Protein AF-A0A2M9WKJ1-F1 (afdb_monomer)

Mean predicted aligned error: 9.03 Å

InterPro domains:
  IPR008822 Holliday junction resolvase RusA-like [PF05866] (9-108)
  IPR036614 Holliday junction resolvase RusA-like superfamily [G3DSA:3.30.1330.70] (1-128)
  IPR036614 Holliday junction resolvase RusA-like superfamily [SSF103084] (2-124)

Foldseek 3Di:
DDFDWDQDDAQDFFDDWDDDPPDTGGPPVLVVSLQSLLVRRVVRDPDFDDAPDADADDDDGDHDDDPPDDPVVSVCVVVVNDDDPDDDDPVRSVVSNQSSLDDPDPPDRNRHRHDNPPPPDDDDPPDD

Sequence (128 aa):
MRVNFTIEGAPVGKARPRVTRTVTYTPAKTARYEDLVRYSAINSFKGIFDKDEPLDVKIIAYFEVPKSLSKKRKALCLANQELPTKKPDADNVGKIIMDGMNPKMKRDKRLHKMVEVMRGVYHDDKQV

Solvent-accessible surface area (backbone atoms only — not comparable to full-atom values): 8351 Å² total; per-residue (Å²): 138,88,86,77,71,71,68,89,72,76,69,63,36,51,65,74,65,45,76,56,100,86,50,76,43,69,49,66,71,45,54,53,50,22,51,46,42,31,50,36,48,58,76,58,49,92,62,65,55,63,89,90,61,87,44,89,81,87,86,85,82,70,74,82,80,63,86,87,52,52,75,69,56,49,51,33,39,76,68,68,74,44,76,91,85,63,82,52,53,69,68,31,34,53,49,28,50,44,57,14,41,31,54,90,53,98,79,50,64,57,36,48,76,67,50,78,66,73,83,79,72,89,76,74,97,81,80,127

Secondary structure (DSSP, 8-state):
--------SS----PPPEE-SS-EE--HHHHHHHHHHHHHHHHH----PPTT--B--------PPPTTS-HHHHHHHHTTSS---SSSPHHHHHHHHHHHHS-SSTT-TT-----B--------TT--

Radius of gyration: 18.39 Å; Cα contacts (8 Å, |Δi|>4): 126; chains: 1; bounding box: 45×47×54 Å

pLDDT: mean 76.32, std 16.63, range [33.12, 93.31]

Structure (mmCIF, N/CA/C/O backbone):
data_AF-A0A2M9WKJ1-F1
#
_entry.id   AF-A0A2M9WKJ1-F1
#
loop_
_atom_site.group_PDB
_atom_site.id
_atom_site.type_symbol
_atom_site.label_atom_id
_atom_site.label_alt_id
_atom_site.label_comp_id
_atom_site.label_asym_id
_atom_site.label_entity_id
_atom_site.label_seq_id
_atom_site.pdbx_PDB_ins_code
_atom_site.Cartn_x
_atom_site.Cartn_y
_atom_site.Cartn_z
_atom_site.occupancy
_atom_site.B_iso_or_equiv
_atom_site.auth_seq_id
_atom_site.auth_comp_id
_atom_site.auth_asym_id
_atom_site.auth_atom_id
_atom_site.pdbx_PDB_model_num
ATOM 1 N N . MET A 1 1 ? 6.968 -18.755 -11.214 1.00 70.75 1 MET A N 1
ATOM 2 C CA . MET A 1 1 ? 7.795 -18.438 -10.012 1.00 70.75 1 MET A CA 1
ATOM 3 C C . MET A 1 1 ? 6.904 -17.860 -8.911 1.00 70.75 1 MET A C 1
ATOM 5 O O . MET A 1 1 ? 5.940 -17.193 -9.256 1.00 70.75 1 MET A O 1
ATOM 9 N N . ARG A 1 2 ? 7.187 -18.079 -7.613 1.00 77.62 2 ARG A N 1
ATOM 10 C CA . ARG A 1 2 ? 6.438 -17.437 -6.510 1.00 77.62 2 ARG A CA 1
ATOM 11 C C . ARG A 1 2 ? 7.336 -16.472 -5.741 1.00 77.62 2 ARG A C 1
ATOM 13 O O . ARG A 1 2 ? 8.371 -16.884 -5.229 1.00 77.62 2 ARG A O 1
ATOM 20 N N . VAL A 1 3 ? 6.914 -15.216 -5.640 1.00 81.75 3 VAL A N 1
ATOM 21 C CA . VAL A 1 3 ? 7.591 -14.169 -4.867 1.00 81.75 3 VAL A CA 1
ATOM 22 C C . VAL A 1 3 ? 6.660 -13.728 -3.748 1.00 81.75 3 VAL A C 1
ATOM 24 O O . VAL A 1 3 ? 5.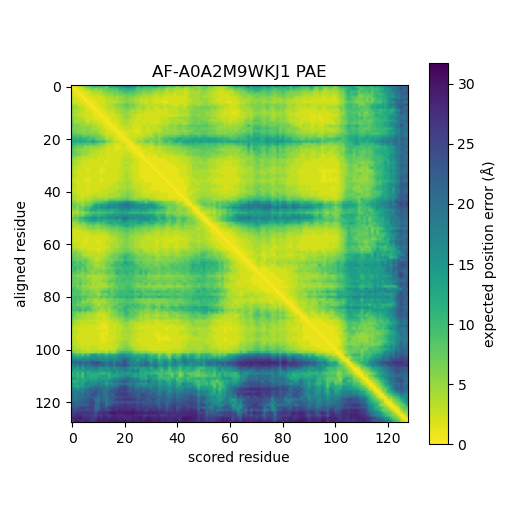501 -13.414 -4.002 1.00 81.75 3 VAL A O 1
ATOM 27 N N . ASN A 1 4 ? 7.165 -13.697 -2.517 1.00 87.25 4 ASN A N 1
ATOM 28 C CA . ASN A 1 4 ? 6.443 -13.151 -1.3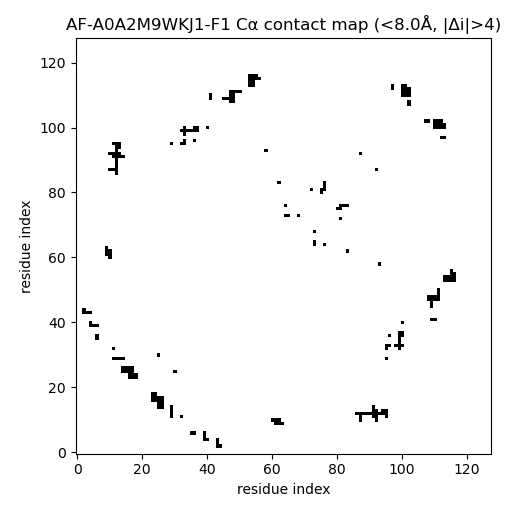74 1.00 87.25 4 ASN A CA 1
ATOM 29 C C . ASN A 1 4 ? 7.284 -12.018 -0.786 1.00 87.25 4 ASN A C 1
ATOM 31 O O . ASN A 1 4 ? 8.482 -12.195 -0.570 1.00 87.25 4 ASN A O 1
ATOM 35 N N . PHE A 1 5 ? 6.663 -10.874 -0.526 1.00 88.31 5 PHE A N 1
ATOM 36 C CA . PHE A 1 5 ? 7.312 -9.753 0.137 1.00 88.31 5 PHE A CA 1
ATOM 37 C C . PHE A 1 5 ? 6.319 -8.986 0.999 1.00 88.31 5 PHE A C 1
ATOM 39 O O . PHE A 1 5 ? 5.112 -9.025 0.757 1.00 88.31 5 PHE A O 1
ATOM 46 N N . THR A 1 6 ? 6.851 -8.277 1.990 1.00 89.62 6 THR A N 1
ATOM 47 C CA . THR A 1 6 ? 6.072 -7.454 2.915 1.00 89.62 6 THR A CA 1
ATOM 48 C C . THR A 1 6 ? 6.383 -5.983 2.671 1.00 89.62 6 THR A C 1
ATOM 50 O O . THR A 1 6 ? 7.525 -5.594 2.413 1.00 89.62 6 THR A O 1
ATOM 53 N N . ILE A 1 7 ? 5.342 -5.158 2.723 1.00 90.12 7 ILE A N 1
ATOM 54 C CA . ILE A 1 7 ? 5.457 -3.704 2.665 1.00 90.12 7 ILE A CA 1
ATOM 55 C C . ILE A 1 7 ? 5.216 -3.197 4.076 1.00 90.12 7 ILE A C 1
ATOM 57 O O . ILE A 1 7 ? 4.126 -3.373 4.617 1.00 90.12 7 ILE A O 1
ATOM 61 N N . GLU A 1 8 ? 6.242 -2.594 4.666 1.00 89.94 8 GLU A N 1
ATOM 62 C CA . GLU A 1 8 ? 6.166 -2.088 6.031 1.00 89.94 8 GLU A CA 1
ATOM 63 C C . GLU A 1 8 ? 5.261 -0.852 6.128 1.00 89.94 8 GLU A C 1
ATOM 65 O O . GLU A 1 8 ? 5.290 0.046 5.282 1.00 89.94 8 GLU A O 1
ATOM 70 N N . GLY A 1 9 ? 4.483 -0.789 7.207 1.00 86.94 9 GLY A N 1
ATOM 71 C CA . GLY A 1 9 ? 3.575 0.318 7.504 1.00 86.94 9 GLY A CA 1
ATOM 72 C C . GLY A 1 9 ? 2.121 0.086 7.086 1.00 86.94 9 GLY A C 1
ATOM 73 O O . GLY A 1 9 ? 1.747 -0.928 6.500 1.00 86.94 9 GLY A O 1
ATOM 74 N N . ALA A 1 10 ? 1.267 1.050 7.437 1.00 86.00 10 ALA A N 1
ATOM 75 C CA . ALA A 1 10 ? -0.170 0.941 7.211 1.00 86.00 10 ALA A CA 1
ATOM 76 C C . ALA A 1 10 ? -0.519 0.908 5.706 1.00 86.00 10 ALA A C 1
ATOM 78 O O . ALA A 1 10 ? 0.079 1.664 4.930 1.00 86.00 10 ALA A O 1
ATOM 79 N N . PRO A 1 11 ? -1.530 0.119 5.289 1.00 88.19 11 PRO A N 1
ATOM 80 C CA . PRO A 1 11 ? -2.031 0.119 3.922 1.00 88.19 11 PRO A CA 1
ATOM 81 C C . PRO A 1 11 ? -2.430 1.523 3.461 1.00 88.19 11 PRO A C 1
ATOM 83 O O . PRO A 1 11 ? -3.154 2.254 4.146 1.00 88.19 11 PRO A O 1
ATOM 86 N N . VAL A 1 12 ? -1.975 1.903 2.270 1.00 92.06 12 VAL A N 1
ATOM 87 C CA . VAL A 1 12 ? -2.327 3.171 1.627 1.00 92.06 12 VAL A CA 1
ATOM 88 C C . VAL A 1 12 ? -3.038 2.857 0.322 1.00 92.06 12 VAL A C 1
ATOM 90 O O . VAL A 1 12 ? -2.583 2.020 -0.438 1.00 92.06 12 VAL A O 1
ATOM 93 N N . GLY A 1 13 ? -4.157 3.524 0.053 1.00 90.94 13 GLY A N 1
ATOM 94 C CA . GLY A 1 13 ? -4.843 3.404 -1.231 1.00 90.94 13 GLY A CA 1
ATOM 95 C C . GLY A 1 13 ? -4.291 4.390 -2.254 1.00 90.94 13 GLY A C 1
ATOM 96 O O . GLY A 1 13 ? -3.790 5.465 -1.900 1.00 90.94 13 GLY A O 1
ATOM 97 N N . LYS A 1 14 ? -4.434 4.061 -3.538 1.00 91.81 14 LYS A N 1
ATOM 98 C CA . LYS A 1 14 ? -4.173 4.990 -4.637 1.00 91.81 14 LYS A CA 1
ATOM 99 C C . LYS A 1 14 ? -5.073 6.222 -4.510 1.00 91.81 14 LYS A C 1
ATOM 101 O O . LYS A 1 14 ? -6.289 6.144 -4.652 1.00 91.81 14 LYS A O 1
ATOM 106 N N . ALA A 1 15 ? -4.472 7.390 -4.295 1.00 90.75 15 ALA A N 1
ATOM 107 C CA . ALA A 1 15 ? -5.195 8.651 -4.396 1.00 90.75 15 ALA A CA 1
ATOM 108 C C . ALA A 1 15 ? -5.290 9.089 -5.863 1.00 90.75 15 ALA A C 1
ATOM 110 O O . ALA A 1 15 ? -4.382 8.848 -6.664 1.00 90.75 15 ALA A O 1
ATOM 111 N N . ARG A 1 16 ? -6.381 9.777 -6.212 1.00 87.94 16 ARG A N 1
ATOM 112 C CA . ARG A 1 16 ? -6.519 10.401 -7.532 1.00 87.94 16 ARG A CA 1
ATOM 113 C C . ARG A 1 16 ? -5.463 11.506 -7.713 1.00 87.94 16 ARG A C 1
ATOM 115 O O . ARG A 1 16 ? -5.131 12.184 -6.731 1.00 87.94 16 ARG A O 1
ATOM 122 N N . PRO A 1 17 ? -4.938 11.704 -8.938 1.00 89.81 17 PRO A N 1
ATOM 123 C CA . PRO A 1 17 ? -4.091 12.850 -9.241 1.00 89.81 17 PRO A CA 1
ATOM 124 C C . PRO A 1 17 ? -4.794 14.158 -8.874 1.00 89.81 17 PRO A C 1
ATOM 126 O O . PRO A 1 17 ? -6.004 14.297 -9.050 1.00 89.81 17 PRO A O 1
ATOM 129 N N . ARG A 1 18 ? -4.031 15.113 -8.348 1.00 91.06 18 ARG A N 1
ATOM 130 C CA . ARG A 1 18 ? -4.508 16.465 -8.065 1.00 91.06 18 ARG A CA 1
ATOM 131 C C . ARG A 1 18 ? -4.223 17.345 -9.267 1.00 91.06 18 ARG A C 1
ATOM 13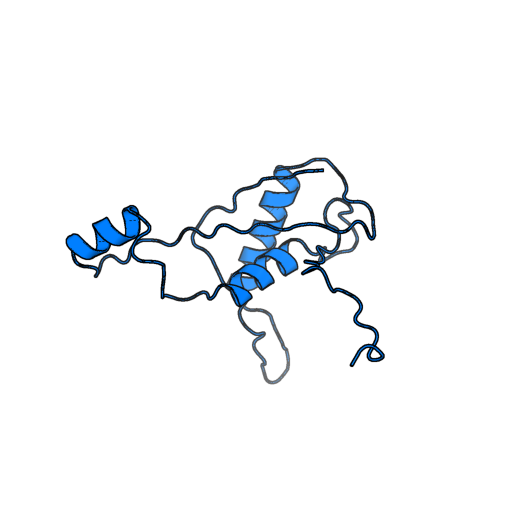3 O O . ARG A 1 18 ? -3.109 17.333 -9.786 1.00 91.06 18 ARG A O 1
ATOM 140 N N . VAL A 1 19 ? -5.226 18.109 -9.673 1.00 92.56 19 VAL A N 1
ATOM 141 C CA . VAL A 1 19 ? -5.143 19.040 -10.796 1.00 92.56 19 VAL A CA 1
ATOM 142 C C . VAL A 1 19 ? -4.993 20.448 -10.235 1.00 92.56 19 VAL A C 1
ATOM 144 O O . VAL A 1 19 ? -5.790 20.876 -9.401 1.00 92.56 19 VAL A O 1
ATOM 147 N N . THR A 1 20 ? -3.952 21.157 -10.657 1.00 91.88 20 THR A N 1
ATOM 148 C CA . THR A 1 20 ? -3.821 22.607 -10.475 1.00 91.88 20 THR A CA 1
ATOM 149 C C . THR A 1 20 ? -4.093 23.303 -11.804 1.00 91.88 20 THR A C 1
ATOM 151 O O . THR A 1 20 ? -4.266 22.655 -12.834 1.00 91.88 20 THR A O 1
ATOM 154 N N . ARG A 1 21 ? -4.090 24.640 -11.808 1.00 92.31 21 ARG A N 1
ATOM 155 C CA . ARG A 1 21 ? -4.271 25.432 -13.033 1.00 92.31 21 ARG A CA 1
ATOM 156 C C . ARG A 1 21 ? -3.237 25.111 -14.124 1.00 92.31 21 ARG A C 1
ATOM 158 O O . ARG A 1 21 ? -3.510 25.346 -15.293 1.00 92.31 21 ARG A O 1
ATOM 165 N N . THR A 1 22 ? -2.059 24.616 -13.749 1.00 92.88 22 THR A N 1
ATOM 166 C CA . THR A 1 22 ? -0.924 24.431 -14.665 1.00 92.88 22 THR A CA 1
ATOM 167 C C . THR A 1 22 ? -0.374 23.009 -14.696 1.00 92.88 22 THR A C 1
ATOM 169 O O . THR A 1 22 ? 0.272 22.643 -15.672 1.00 92.88 22 THR A O 1
ATOM 172 N N . VAL A 1 23 ? -0.593 22.198 -13.655 1.00 92.56 23 VAL A N 1
ATOM 173 C CA . VAL A 1 23 ? 0.035 20.878 -13.523 1.00 92.56 23 VAL A CA 1
ATOM 174 C C . VAL A 1 23 ? -0.932 19.880 -12.895 1.00 92.56 23 VAL A C 1
ATOM 176 O O . VAL A 1 23 ? -1.609 20.174 -11.913 1.00 92.56 23 VAL A O 1
ATOM 179 N N . THR A 1 24 ? -0.938 18.655 -13.416 1.00 93.31 24 THR A N 1
ATOM 180 C CA . THR A 1 24 ? -1.537 17.503 -12.734 1.00 93.31 24 THR A CA 1
ATOM 181 C C . THR A 1 24 ? -0.433 16.699 -12.064 1.00 93.31 24 THR A C 1
ATOM 183 O O . THR A 1 24 ? 0.534 16.319 -12.720 1.00 93.31 24 THR A O 1
ATOM 186 N N . TYR A 1 25 ? -0.556 16.431 -10.764 1.00 88.50 25 TYR A N 1
ATOM 187 C CA . TYR A 1 25 ? 0.457 15.693 -10.012 1.00 88.50 25 TYR A CA 1
ATOM 188 C C . TYR A 1 25 ? -0.150 14.609 -9.123 1.00 88.50 25 TYR A C 1
ATOM 190 O O . TYR A 1 25 ? -1.252 14.735 -8.585 1.00 88.50 25 TYR A O 1
ATOM 198 N N . THR A 1 26 ? 0.596 13.521 -8.940 1.00 87.00 26 THR A N 1
ATOM 199 C CA . THR A 1 26 ? 0.233 12.478 -7.975 1.00 87.00 26 THR A CA 1
ATOM 200 C C . THR A 1 26 ? 0.598 12.955 -6.569 1.00 87.00 26 THR A C 1
ATOM 202 O O . THR A 1 26 ? 1.725 13.414 -6.369 1.00 87.00 26 THR A O 1
ATOM 205 N N . PRO A 1 27 ? -0.303 12.853 -5.574 1.00 92.50 27 PRO A N 1
ATOM 206 C CA . PRO A 1 27 ? 0.018 13.217 -4.199 1.00 92.50 27 PRO A CA 1
ATOM 207 C C . PRO A 1 27 ? 1.286 12.522 -3.690 1.00 92.50 27 PRO A C 1
ATOM 209 O O . PRO A 1 27 ? 1.458 11.317 -3.879 1.00 92.50 27 PRO A O 1
ATOM 212 N N . ALA A 1 28 ? 2.137 13.261 -2.972 1.00 91.31 28 ALA A N 1
ATOM 213 C CA . ALA A 1 28 ? 3.423 12.758 -2.481 1.00 91.31 28 ALA A CA 1
ATOM 214 C C . ALA A 1 28 ? 3.297 11.467 -1.654 1.00 91.31 28 ALA A C 1
ATOM 216 O O . ALA A 1 28 ? 4.139 10.584 -1.768 1.00 91.31 28 ALA A O 1
ATOM 217 N N . LYS A 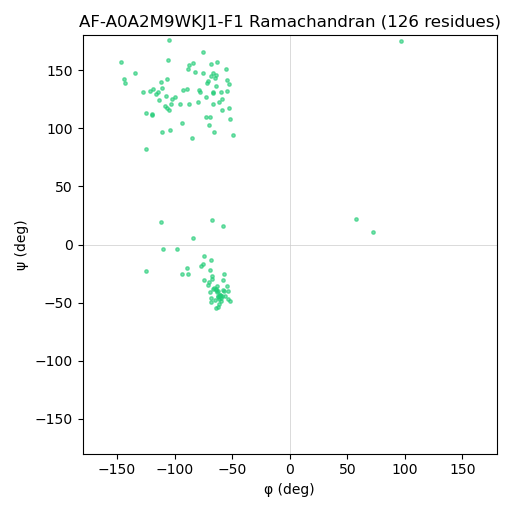1 29 ? 2.224 11.318 -0.862 1.00 91.12 29 LYS A N 1
ATOM 218 C CA . LYS A 1 29 ? 1.959 10.090 -0.094 1.00 91.12 29 LYS A CA 1
ATOM 219 C C . LYS A 1 29 ? 1.789 8.866 -1.001 1.00 91.12 29 LYS A C 1
ATOM 221 O O . LYS A 1 29 ? 2.345 7.817 -0.706 1.00 91.12 29 LYS A O 1
ATOM 226 N N . THR A 1 30 ? 1.052 9.010 -2.101 1.00 91.31 30 THR A N 1
ATOM 227 C CA . THR A 1 30 ? 0.845 7.936 -3.080 1.00 91.31 30 THR A CA 1
ATOM 228 C C . THR A 1 30 ? 2.143 7.616 -3.812 1.00 91.31 30 THR A C 1
ATOM 230 O O . THR A 1 30 ? 2.519 6.452 -3.877 1.00 91.31 30 THR A O 1
ATOM 233 N N . ALA A 1 31 ? 2.877 8.637 -4.266 1.00 90.50 31 ALA A N 1
ATOM 234 C CA . ALA A 1 31 ? 4.159 8.434 -4.940 1.00 90.50 31 ALA A CA 1
ATOM 235 C C . ALA A 1 31 ? 5.182 7.709 -4.045 1.00 90.50 31 ALA A C 1
ATOM 237 O O . ALA A 1 31 ? 5.783 6.731 -4.473 1.00 90.50 31 ALA A O 1
ATOM 238 N N . ARG A 1 32 ? 5.318 8.130 -2.779 1.00 92.44 32 ARG A N 1
ATOM 239 C CA . ARG A 1 32 ? 6.222 7.492 -1.808 1.00 92.44 32 ARG A CA 1
ATOM 240 C C . ARG A 1 32 ? 5.842 6.044 -1.517 1.00 92.44 32 ARG A C 1
ATOM 242 O O . ARG A 1 32 ? 6.724 5.207 -1.383 1.00 92.44 32 ARG A O 1
ATOM 249 N N . TYR A 1 33 ? 4.547 5.749 -1.410 1.00 93.06 33 TYR A N 1
ATOM 250 C CA . TYR A 1 33 ? 4.098 4.385 -1.150 1.00 93.06 33 TYR A CA 1
ATOM 251 C C . TYR A 1 33 ? 4.352 3.465 -2.351 1.00 93.06 33 TYR A C 1
ATOM 253 O O . TYR A 1 33 ? 4.839 2.359 -2.166 1.00 93.06 33 TYR A O 1
ATOM 261 N N . GLU A 1 34 ? 4.126 3.931 -3.583 1.00 91.44 34 GLU A N 1
ATOM 262 C CA . GLU A 1 34 ? 4.514 3.187 -4.794 1.00 91.44 34 GLU A CA 1
ATOM 263 C C . GLU A 1 34 ? 6.016 2.884 -4.835 1.00 91.44 34 GLU A C 1
ATOM 265 O O . GLU A 1 34 ? 6.424 1.807 -5.264 1.00 91.44 34 GLU A O 1
ATOM 270 N N . ASP A 1 35 ? 6.847 3.829 -4.398 1.00 89.81 35 ASP A N 1
ATOM 271 C CA . ASP A 1 35 ? 8.295 3.641 -4.356 1.00 89.81 35 ASP A CA 1
ATOM 272 C C . ASP A 1 35 ? 8.709 2.654 -3.253 1.00 89.81 35 ASP A C 1
ATOM 274 O O . ASP A 1 35 ? 9.614 1.849 -3.471 1.00 89.81 35 ASP A O 1
ATOM 278 N N . LEU A 1 36 ? 8.001 2.638 -2.118 1.00 91.94 36 LEU A N 1
ATOM 279 C CA . LEU A 1 36 ? 8.181 1.637 -1.066 1.00 91.94 36 LEU A CA 1
ATOM 280 C C . LEU A 1 36 ? 7.804 0.231 -1.551 1.00 91.94 36 LEU A C 1
ATOM 282 O O . LEU A 1 36 ? 8.594 -0.692 -1.383 1.00 91.94 36 LEU A O 1
ATOM 286 N N . VAL A 1 37 ? 6.646 0.077 -2.206 1.00 90.00 37 VAL A N 1
ATOM 287 C CA . VAL A 1 37 ? 6.223 -1.188 -2.839 1.00 90.00 37 VAL A CA 1
ATOM 288 C C . VAL A 1 37 ? 7.321 -1.700 -3.763 1.00 90.00 37 VAL A C 1
ATOM 290 O O . VAL A 1 37 ? 7.727 -2.859 -3.681 1.00 90.00 37 VAL A O 1
ATOM 293 N N . ARG A 1 38 ? 7.840 -0.811 -4.614 1.00 86.44 38 ARG A N 1
ATOM 294 C CA . ARG A 1 38 ? 8.901 -1.128 -5.564 1.00 86.44 38 ARG A CA 1
ATOM 295 C C . ARG A 1 38 ? 10.172 -1.607 -4.875 1.00 86.44 38 AR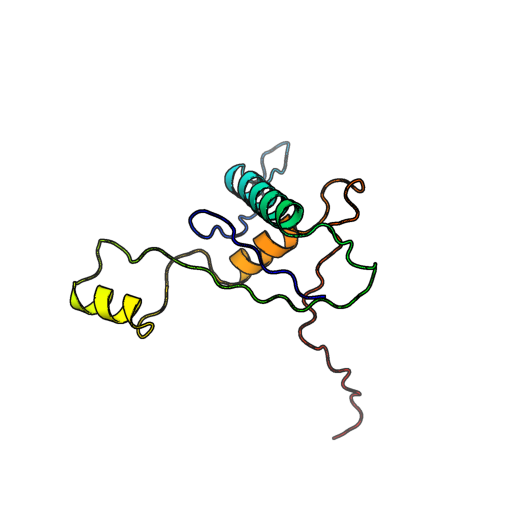G A C 1
ATOM 297 O O . ARG A 1 38 ? 10.744 -2.617 -5.273 1.00 86.44 38 ARG A O 1
ATOM 304 N N . TYR A 1 39 ? 10.612 -0.870 -3.861 1.00 87.94 39 TYR A N 1
ATOM 305 C CA . TYR A 1 39 ? 11.807 -1.189 -3.093 1.00 87.94 39 TYR A CA 1
ATOM 306 C C . TYR A 1 39 ? 11.669 -2.540 -2.382 1.00 87.94 39 TYR A C 1
ATOM 308 O O . TYR A 1 39 ? 12.557 -3.384 -2.502 1.00 87.94 39 TYR A O 1
ATOM 316 N N . SER A 1 40 ? 10.537 -2.785 -1.715 1.00 89.00 40 SER A N 1
ATOM 317 C CA . SER A 1 40 ? 10.247 -4.070 -1.075 1.00 89.00 40 SER A CA 1
ATOM 318 C C . SER A 1 40 ? 10.265 -5.220 -2.081 1.00 89.00 40 SER A C 1
ATOM 320 O O . SER A 1 40 ? 10.883 -6.249 -1.815 1.00 89.00 40 SER A O 1
ATOM 322 N N . ALA A 1 41 ? 9.656 -5.037 -3.255 1.00 84.50 41 ALA A N 1
ATOM 323 C CA . ALA A 1 41 ? 9.645 -6.046 -4.308 1.00 84.50 41 ALA A CA 1
ATOM 324 C C . ALA A 1 41 ? 11.070 -6.353 -4.806 1.00 84.50 41 ALA A C 1
ATOM 326 O O . ALA A 1 41 ? 11.509 -7.497 -4.739 1.00 84.50 41 ALA A O 1
ATOM 327 N N . ILE A 1 42 ? 11.828 -5.330 -5.217 1.00 82.50 42 ILE A N 1
ATOM 328 C CA . ILE A 1 42 ? 13.197 -5.468 -5.745 1.00 82.50 42 ILE A CA 1
ATOM 329 C C . ILE A 1 42 ? 14.140 -6.171 -4.760 1.00 82.50 42 ILE A C 1
ATOM 331 O O . ILE A 1 42 ? 14.989 -6.960 -5.173 1.00 82.50 42 ILE A O 1
ATOM 335 N N . ASN A 1 43 ? 14.023 -5.873 -3.466 1.00 84.94 43 ASN A N 1
ATOM 336 C CA . ASN A 1 43 ? 14.890 -6.479 -2.456 1.00 84.94 43 ASN A CA 1
ATOM 337 C C . ASN A 1 43 ? 14.494 -7.912 -2.103 1.00 84.94 43 ASN A C 1
ATOM 339 O O . ASN A 1 43 ? 15.314 -8.651 -1.563 1.00 84.94 43 ASN A O 1
ATOM 343 N N . SER A 1 44 ? 13.262 -8.315 -2.412 1.00 84.38 44 SER A N 1
ATOM 344 C CA . SER A 1 44 ? 12.745 -9.634 -2.046 1.00 84.38 44 SER A CA 1
ATOM 345 C C . SER A 1 44 ? 13.009 -10.707 -3.097 1.00 84.38 44 SER A C 1
ATOM 347 O O . SER A 1 44 ? 12.995 -11.891 -2.769 1.00 84.38 44 SER A O 1
ATOM 349 N N . PHE A 1 45 ? 13.271 -10.338 -4.355 1.00 80.00 45 PHE A N 1
ATOM 350 C CA . PHE A 1 45 ? 13.634 -11.307 -5.388 1.00 80.00 45 PHE A CA 1
ATOM 351 C C . PHE A 1 45 ? 14.669 -10.756 -6.369 1.00 80.00 45 PHE A C 1
ATOM 353 O O . PHE A 1 45 ? 14.648 -9.596 -6.767 1.00 80.00 45 PHE A O 1
ATOM 360 N N . LYS A 1 46 ? 15.592 -11.629 -6.784 1.00 69.38 46 LYS A N 1
ATOM 361 C CA . LYS A 1 46 ? 16.638 -11.315 -7.773 1.00 69.38 46 LYS A CA 1
ATOM 362 C C . LYS A 1 46 ? 16.284 -11.767 -9.196 1.00 69.38 46 LYS A C 1
ATOM 364 O O . LYS A 1 46 ? 17.060 -11.519 -10.112 1.00 69.38 46 LYS A O 1
ATOM 369 N N . GLY A 1 47 ? 15.146 -12.443 -9.369 1.00 67.75 47 GLY A N 1
ATOM 370 C CA . GLY A 1 47 ? 14.666 -12.931 -10.662 1.00 67.75 47 GLY A CA 1
ATOM 371 C C . GLY A 1 47 ? 14.087 -11.824 -11.544 1.00 67.75 47 GLY A C 1
ATOM 372 O O . GLY A 1 47 ? 13.799 -10.723 -11.083 1.00 67.75 47 GLY A O 1
ATOM 373 N N . ILE A 1 48 ? 13.913 -12.134 -12.823 1.00 70.00 48 ILE A N 1
ATOM 374 C CA . ILE A 1 48 ? 13.198 -11.301 -13.789 1.00 70.00 48 ILE A CA 1
ATOM 375 C C . ILE A 1 48 ? 11.910 -12.044 -14.132 1.00 70.00 48 ILE A C 1
ATOM 377 O O . ILE A 1 48 ? 11.946 -13.255 -14.329 1.00 70.00 48 ILE A O 1
ATOM 381 N N . PHE A 1 49 ? 10.785 -11.333 -14.149 1.00 71.44 49 PHE A N 1
ATOM 382 C CA . PHE A 1 49 ? 9.561 -11.866 -14.738 1.00 71.44 49 PHE A CA 1
ATOM 383 C C . PHE A 1 49 ? 9.655 -11.741 -16.252 1.00 71.44 49 PHE A C 1
ATOM 385 O O . PHE A 1 49 ? 10.032 -10.674 -16.753 1.00 71.44 49 PHE A O 1
ATOM 392 N N . ASP A 1 50 ? 9.322 -12.816 -16.961 1.00 68.81 50 ASP A N 1
ATOM 393 C CA . ASP A 1 50 ? 9.303 -12.783 -18.413 1.00 68.81 50 ASP A CA 1
ATOM 394 C C . ASP A 1 50 ? 8.198 -11.851 -18.908 1.00 68.81 50 ASP A C 1
ATOM 396 O O . ASP A 1 50 ? 7.149 -11.651 -18.285 1.00 68.81 50 ASP A O 1
ATOM 400 N N . LYS A 1 51 ? 8.464 -11.220 -20.049 1.00 64.62 51 LYS A N 1
ATOM 401 C CA . LYS A 1 51 ? 7.493 -10.340 -20.682 1.00 64.62 51 LYS A CA 1
ATOM 402 C C . LYS A 1 51 ? 6.313 -11.195 -21.157 1.00 64.62 51 LYS A C 1
ATOM 404 O O . LYS A 1 51 ? 6.524 -12.196 -21.829 1.00 64.62 51 LYS A O 1
ATOM 409 N N . ASP A 1 52 ? 5.100 -10.768 -20.814 1.00 67.69 52 ASP A N 1
ATOM 410 C CA . ASP A 1 52 ? 3.834 -11.420 -21.184 1.00 67.69 52 ASP A CA 1
ATOM 411 C C . ASP A 1 52 ? 3.532 -12.746 -20.443 1.00 67.69 52 ASP A C 1
ATOM 413 O O . ASP A 1 52 ? 2.556 -13.421 -20.768 1.00 67.69 52 ASP A O 1
ATOM 417 N N . GLU A 1 53 ? 4.293 -13.090 -19.393 1.00 70.44 53 GLU A N 1
ATOM 418 C CA . GLU A 1 53 ? 3.923 -14.181 -18.479 1.00 70.44 53 GLU A CA 1
ATOM 419 C C . GLU A 1 53 ? 2.743 -13.741 -17.584 1.00 70.44 53 GLU A C 1
ATOM 421 O O . GLU A 1 53 ? 2.818 -12.689 -16.937 1.00 70.44 53 GLU A O 1
ATOM 426 N N . PRO A 1 54 ? 1.635 -14.504 -17.524 1.00 71.38 54 PRO A N 1
ATOM 427 C CA . PRO A 1 54 ? 0.524 -14.185 -16.636 1.00 71.38 54 PRO A CA 1
ATOM 428 C C . PRO A 1 54 ? 0.950 -14.347 -15.173 1.00 71.38 54 PRO A C 1
ATOM 430 O O . PRO A 1 54 ? 1.505 -15.375 -14.783 1.00 71.38 54 PRO A O 1
ATOM 433 N N . LEU A 1 55 ? 0.653 -13.340 -14.349 1.00 76.12 55 LEU A N 1
ATOM 434 C CA . LEU A 1 55 ? 1.000 -13.332 -12.929 1.00 76.12 55 LEU A CA 1
ATOM 435 C C . LEU A 1 55 ? -0.263 -13.358 -12.071 1.00 76.12 55 LEU A C 1
ATOM 437 O O . LEU A 1 55 ? -1.182 -12.566 -12.270 1.00 76.12 55 LEU A O 1
ATOM 441 N N . ASP A 1 56 ? -0.275 -14.253 -11.087 1.00 81.88 56 ASP A N 1
ATOM 442 C CA . ASP A 1 56 ? -1.273 -14.256 -10.021 1.00 81.88 56 ASP A CA 1
ATOM 443 C C . ASP A 1 56 ? -0.788 -13.387 -8.854 1.00 81.88 56 ASP A C 1
ATOM 445 O O . ASP A 1 56 ? 0.373 -13.474 -8.434 1.00 81.88 56 ASP A O 1
ATOM 449 N N . VAL A 1 57 ? -1.670 -12.531 -8.336 1.00 81.94 57 VAL A N 1
ATOM 450 C CA . VAL A 1 57 ? -1.344 -11.541 -7.307 1.00 81.94 57 VAL A CA 1
ATOM 451 C C . VAL A 1 57 ? -2.279 -11.714 -6.123 1.00 81.94 57 VAL A C 1
ATOM 453 O O . VAL A 1 57 ? -3.465 -11.412 -6.188 1.00 81.94 57 VAL A O 1
ATOM 456 N N . LYS A 1 58 ? -1.718 -12.135 -4.988 1.00 87.69 58 LYS A N 1
ATOM 457 C CA . LYS A 1 58 ? -2.444 -12.202 -3.719 1.00 87.69 58 LYS A CA 1
ATOM 458 C C . LYS A 1 58 ? -1.984 -11.091 -2.787 1.00 87.69 58 LYS A C 1
ATOM 460 O O . LYS A 1 58 ? -0.836 -11.081 -2.348 1.00 87.69 58 LYS A O 1
ATOM 465 N N . ILE A 1 59 ? -2.903 -10.196 -2.435 1.00 86.75 59 ILE A N 1
ATOM 466 C CA . ILE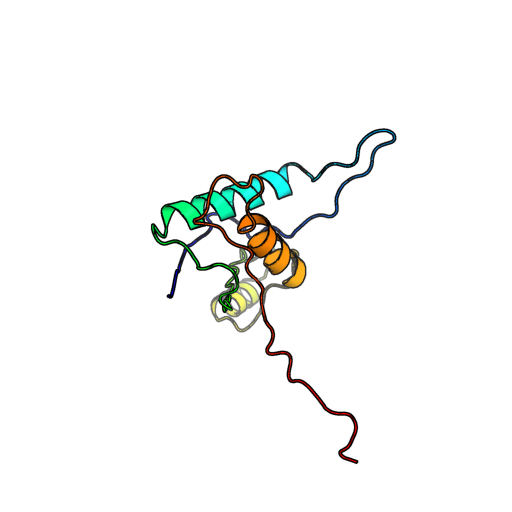 A 1 59 ? -2.648 -9.080 -1.519 1.00 86.75 59 ILE A CA 1
ATOM 467 C C . ILE A 1 59 ? -3.345 -9.357 -0.187 1.00 86.75 59 ILE A C 1
ATOM 469 O O . ILE A 1 59 ? -4.542 -9.634 -0.148 1.00 86.75 59 ILE A O 1
ATOM 473 N N . ILE A 1 60 ? -2.597 -9.261 0.914 1.00 86.44 60 ILE A N 1
ATOM 474 C CA . ILE A 1 60 ? -3.136 -9.305 2.278 1.00 86.44 60 ILE A CA 1
ATOM 475 C C . ILE A 1 60 ? -2.770 -7.986 2.953 1.00 86.44 60 ILE A C 1
ATOM 477 O O . ILE A 1 60 ? -1.596 -7.708 3.184 1.00 86.44 60 ILE A O 1
ATOM 481 N N . ALA A 1 61 ? -3.777 -7.163 3.240 1.00 85.25 61 ALA A N 1
ATOM 482 C CA . ALA A 1 61 ? -3.600 -5.862 3.872 1.00 85.25 61 ALA A CA 1
ATOM 483 C C . ALA A 1 61 ? -3.979 -5.934 5.357 1.00 85.25 61 ALA A C 1
ATOM 485 O O . ALA A 1 61 ? -5.118 -6.250 5.701 1.00 85.25 61 ALA A O 1
ATOM 486 N N . TYR A 1 62 ? -3.026 -5.616 6.235 1.00 84.81 62 TYR A N 1
ATOM 487 C CA . TYR A 1 62 ? -3.236 -5.578 7.681 1.00 84.81 62 TYR A CA 1
ATOM 488 C C . TYR A 1 62 ? -3.565 -4.156 8.128 1.00 84.81 62 TYR A C 1
ATOM 490 O O . TYR A 1 62 ? -2.774 -3.236 7.935 1.00 84.81 62 TYR A O 1
ATOM 498 N N . PHE A 1 63 ? -4.733 -3.971 8.736 1.00 83.00 63 PHE A N 1
ATOM 499 C CA . PHE A 1 63 ? -5.186 -2.672 9.224 1.00 83.00 63 PHE A CA 1
ATOM 500 C C . PHE A 1 63 ? -5.111 -2.622 10.745 1.00 83.00 63 PHE A C 1
ATOM 502 O O . PHE A 1 63 ? -5.434 -3.592 11.430 1.00 83.00 63 PHE A O 1
ATOM 509 N N . GLU A 1 64 ? -4.729 -1.467 11.283 1.00 78.88 64 GLU A N 1
ATOM 510 C CA . GLU A 1 64 ? -4.742 -1.255 12.726 1.00 78.88 64 GLU A CA 1
ATOM 511 C C . GLU A 1 64 ? -6.168 -1.315 13.282 1.00 78.88 64 GLU A C 1
ATOM 513 O O . GLU A 1 64 ? -7.098 -0.698 12.751 1.00 78.88 64 GLU A O 1
ATOM 518 N N . VAL A 1 65 ? -6.328 -2.003 14.415 1.00 78.00 65 VAL A N 1
ATOM 519 C CA . VAL A 1 65 ? -7.595 -2.027 15.146 1.00 78.00 65 VAL A CA 1
ATOM 520 C C . VAL A 1 65 ? -7.865 -0.624 15.707 1.00 78.00 65 VAL A C 1
ATOM 522 O O . VAL A 1 65 ? -7.066 -0.119 16.503 1.00 78.00 65 VAL A O 1
ATOM 525 N N . PRO A 1 66 ? -8.987 0.034 15.352 1.00 77.81 66 PRO A N 1
ATOM 526 C CA . PRO A 1 66 ? -9.235 1.391 15.808 1.00 77.81 66 PRO A CA 1
ATOM 527 C C . PRO A 1 66 ? -9.283 1.485 17.337 1.00 77.81 66 PRO A C 1
ATOM 529 O O . PRO A 1 66 ? -10.013 0.753 18.010 1.00 77.81 66 PRO A O 1
ATOM 532 N N . LYS A 1 67 ? -8.544 2.452 17.895 1.00 78.44 67 LYS A N 1
ATOM 533 C CA . LYS A 1 67 ? -8.454 2.661 19.351 1.00 78.44 67 LYS A CA 1
ATOM 534 C C . LYS A 1 67 ? -9.815 2.922 20.003 1.00 78.44 67 LYS A C 1
ATOM 536 O O . LYS A 1 67 ? -10.013 2.503 21.142 1.00 78.44 67 LYS A O 1
ATOM 541 N N . SER A 1 68 ? -10.741 3.539 19.266 1.00 80.75 68 SER A N 1
ATOM 542 C CA . SER A 1 68 ? -12.106 3.854 19.702 1.00 80.75 68 SER A CA 1
ATOM 543 C C . SER A 1 68 ? -13.053 2.651 19.770 1.00 80.75 68 SER A C 1
ATOM 545 O O . SER A 1 68 ? -14.158 2.794 20.286 1.00 80.75 68 SER A O 1
ATOM 547 N N . LEU A 1 69 ? -12.670 1.471 19.260 1.00 78.19 69 LEU A N 1
ATOM 548 C CA . LEU A 1 69 ? -13.509 0.278 19.384 1.00 78.19 69 LEU A CA 1
ATOM 549 C C . LEU A 1 69 ? -13.588 -0.196 20.840 1.00 78.19 69 LEU A C 1
ATOM 551 O O . LEU A 1 69 ? -12.611 -0.141 21.595 1.00 78.19 69 LEU A O 1
ATOM 555 N N . SER A 1 70 ? -14.756 -0.717 21.219 1.00 87.62 70 SER A N 1
ATOM 556 C CA . SER A 1 70 ? -14.953 -1.354 22.520 1.00 87.62 70 SER A CA 1
ATOM 557 C C . SER A 1 70 ? -14.068 -2.597 22.661 1.00 87.62 70 SER A C 1
ATOM 559 O O . SER A 1 70 ? -13.684 -3.219 21.670 1.00 87.62 70 SER A O 1
ATOM 561 N N . LYS A 1 71 ? -13.765 -3.004 23.901 1.00 85.94 71 LYS A N 1
ATOM 562 C CA . LYS A 1 71 ? -12.943 -4.198 24.184 1.00 85.94 71 LYS A CA 1
ATOM 563 C C . LYS A 1 71 ? -13.485 -5.456 23.486 1.00 85.94 71 LYS A C 1
ATOM 565 O O . LYS A 1 71 ? -12.705 -6.218 22.925 1.00 85.94 71 LYS A O 1
ATOM 570 N N . LYS A 1 72 ? -14.816 -5.618 23.454 1.00 88.56 72 LYS A N 1
ATOM 571 C CA . LYS A 1 72 ? -15.495 -6.716 22.748 1.00 88.56 72 LYS A CA 1
ATOM 572 C C . LYS A 1 72 ? -15.206 -6.683 21.246 1.00 88.56 72 LYS A C 1
ATOM 574 O O . LYS A 1 72 ? -14.759 -7.680 20.700 1.00 88.56 72 LYS A O 1
ATOM 579 N N . ARG A 1 73 ? -15.397 -5.534 20.590 1.00 79.12 73 ARG A N 1
ATOM 580 C CA . ARG A 1 73 ? -15.153 -5.396 19.142 1.00 79.12 73 ARG A CA 1
ATOM 581 C C . ARG A 1 73 ? -13.683 -5.563 18.776 1.00 79.12 73 ARG A C 1
ATOM 583 O O . ARG A 1 73 ? -13.376 -6.225 17.798 1.00 79.12 73 ARG A O 1
ATOM 590 N N . LYS A 1 74 ? -12.763 -5.062 19.608 1.00 76.75 74 LYS A N 1
ATOM 591 C CA . LYS A 1 74 ? -11.323 -5.308 19.429 1.00 76.75 74 LYS A CA 1
ATOM 592 C C . LYS A 1 74 ? -11.004 -6.806 19.398 1.00 76.75 74 LYS A C 1
ATOM 594 O O . LYS A 1 74 ? -10.264 -7.238 18.524 1.00 76.75 74 LYS A O 1
ATOM 599 N N . ALA A 1 75 ? -11.591 -7.592 20.304 1.00 76.25 75 ALA A N 1
ATOM 600 C CA . ALA A 1 75 ? -11.423 -9.045 20.303 1.00 76.25 75 ALA A CA 1
ATOM 601 C C . ALA A 1 75 ? -12.012 -9.702 19.040 1.00 76.25 75 ALA A C 1
ATOM 603 O O . ALA A 1 75 ? -11.376 -10.587 18.477 1.00 76.25 75 ALA A O 1
ATOM 604 N N . LEU A 1 76 ? -13.166 -9.230 18.550 1.00 74.88 76 LEU A N 1
ATOM 605 C CA . LEU A 1 76 ? -13.760 -9.708 17.291 1.00 74.88 76 LEU A CA 1
ATOM 606 C C . LEU A 1 76 ? -12.870 -9.408 16.075 1.00 74.88 76 LEU A C 1
ATOM 608 O O . LEU A 1 76 ? -12.708 -10.274 15.219 1.00 74.88 76 LEU A O 1
ATOM 612 N N . CYS A 1 77 ? -12.251 -8.224 16.012 1.00 74.38 77 CYS A N 1
ATOM 613 C CA . CYS A 1 77 ? -11.287 -7.886 14.960 1.00 74.38 77 CYS A CA 1
ATOM 614 C C . CYS A 1 77 ? -10.060 -8.806 14.996 1.00 74.38 77 CYS A C 1
ATOM 616 O O . CYS A 1 77 ? -9.650 -9.319 13.961 1.00 74.38 77 CYS A O 1
ATOM 618 N N . LEU A 1 78 ? -9.495 -9.053 16.184 1.00 74.50 78 LEU A N 1
ATOM 619 C CA . LEU A 1 78 ? -8.338 -9.945 16.352 1.00 74.50 78 LEU A CA 1
ATOM 620 C C . LEU A 1 78 ? -8.676 -11.415 16.054 1.00 74.50 78 LEU A C 1
ATOM 622 O O . LEU A 1 78 ? -7.805 -12.169 15.634 1.00 74.50 78 LEU A O 1
ATOM 626 N N . ALA A 1 79 ? -9.938 -11.810 16.233 1.00 75.69 79 ALA A N 1
ATOM 627 C CA . ALA A 1 79 ? -10.456 -13.125 15.863 1.00 75.69 79 ALA A CA 1
ATOM 628 C C . ALA A 1 79 ? -10.885 -13.224 14.383 1.00 75.69 79 ALA A C 1
ATOM 630 O O . ALA A 1 79 ? -11.454 -14.240 13.991 1.00 75.69 79 ALA A O 1
ATOM 631 N N . ASN A 1 80 ? -10.648 -12.187 13.567 1.00 76.44 80 ASN A N 1
ATOM 632 C CA . ASN A 1 80 ? -11.083 -12.085 12.166 1.00 76.44 80 ASN A CA 1
ATOM 633 C C . ASN A 1 80 ? -12.606 -12.210 11.949 1.00 76.44 80 ASN A C 1
ATOM 635 O O . ASN A 1 80 ? -13.053 -12.528 10.851 1.00 76.44 80 ASN A O 1
ATOM 639 N N . GLN A 1 81 ? -13.413 -11.944 12.979 1.00 73.19 81 GLN A N 1
ATOM 640 C CA . GLN A 1 81 ? -14.881 -11.947 12.892 1.00 73.19 81 GLN A CA 1
ATOM 641 C C . GLN A 1 81 ? -15.437 -10.581 12.473 1.00 73.19 81 GLN A C 1
ATOM 643 O O . GLN A 1 81 ? -16.522 -10.496 11.905 1.00 73.19 81 GLN A O 1
ATOM 648 N N . GLU A 1 82 ? -14.695 -9.505 12.745 1.00 75.94 82 GLU A N 1
ATOM 649 C CA . GLU A 1 82 ? -15.037 -8.144 12.332 1.00 75.94 82 GLU A CA 1
ATOM 650 C C . GLU A 1 82 ? -13.931 -7.585 11.424 1.00 75.94 82 GLU A C 1
ATOM 652 O O . GLU A 1 82 ? -12.808 -7.351 11.876 1.00 75.94 82 GLU A O 1
ATOM 657 N N . LEU A 1 83 ? -14.243 -7.385 10.138 1.00 78.19 83 LEU A N 1
ATOM 658 C CA . LEU A 1 83 ? -13.280 -6.954 9.118 1.00 78.19 83 LEU A CA 1
ATOM 659 C C . LEU A 1 83 ? -13.089 -5.423 9.081 1.00 78.19 83 LEU A C 1
ATOM 661 O O . LEU A 1 83 ? -13.986 -4.672 9.481 1.00 78.19 83 LEU A O 1
ATOM 665 N N . PRO A 1 84 ? -11.941 -4.927 8.576 1.00 77.25 84 PRO A N 1
ATOM 666 C CA . PRO A 1 84 ? -11.698 -3.496 8.417 1.00 77.25 84 PRO A CA 1
ATOM 667 C C . PRO A 1 84 ? -12.735 -2.829 7.504 1.00 77.25 84 PRO A C 1
ATOM 669 O O . PRO A 1 84 ? -12.919 -3.218 6.357 1.00 77.25 84 PRO A O 1
ATOM 672 N N . THR A 1 85 ? -13.383 -1.780 8.009 1.00 75.38 85 THR A N 1
ATOM 673 C CA . THR A 1 85 ? -14.380 -0.977 7.269 1.00 75.38 85 THR A CA 1
ATOM 674 C C . THR A 1 85 ? -13.882 0.427 6.922 1.00 75.38 85 THR A C 1
ATOM 676 O O . THR A 1 85 ? -14.579 1.206 6.274 1.00 75.38 85 THR A O 1
ATOM 679 N N . LYS A 1 86 ? -12.675 0.789 7.373 1.00 73.62 86 LYS A N 1
ATOM 680 C CA . LYS A 1 86 ? -12.067 2.093 7.096 1.00 73.62 86 LYS A CA 1
ATOM 681 C C . LYS A 1 86 ? -11.277 2.050 5.794 1.00 73.62 86 LYS A C 1
ATOM 683 O O . LYS A 1 86 ? -10.702 1.028 5.446 1.00 73.62 86 LYS A O 1
ATOM 688 N N . LYS A 1 87 ? -11.189 3.208 5.134 1.00 78.06 87 LYS A N 1
ATOM 689 C CA . LYS A 1 87 ? -10.297 3.414 3.988 1.00 78.06 87 LYS A CA 1
ATOM 690 C C . LYS A 1 87 ? -8.838 3.077 4.348 1.00 78.06 87 LYS A C 1
ATOM 692 O O . LYS A 1 87 ? -8.430 3.351 5.480 1.00 78.06 87 LYS A O 1
ATOM 697 N N . PRO A 1 88 ? -8.023 2.644 3.373 1.00 84.06 88 PRO A N 1
ATOM 698 C CA . PRO A 1 88 ? -8.369 2.440 1.960 1.00 84.06 88 PRO A CA 1
ATOM 699 C C . PRO A 1 88 ? -9.203 1.182 1.676 1.00 84.06 88 PRO A C 1
ATOM 701 O O . PRO A 1 88 ? -9.077 0.165 2.344 1.00 84.06 88 PRO A O 1
ATOM 704 N N . ASP A 1 89 ? -10.050 1.296 0.665 1.00 85.06 89 ASP A N 1
ATOM 705 C CA . ASP A 1 89 ? -10.777 0.228 -0.021 1.00 85.06 89 ASP A CA 1
ATOM 706 C C . ASP A 1 89 ? -9.838 -0.683 -0.830 1.00 85.06 89 ASP A C 1
ATOM 708 O O . ASP A 1 89 ? -8.725 -0.307 -1.214 1.00 85.06 89 ASP A O 1
ATOM 712 N N . ALA A 1 90 ? -10.286 -1.922 -1.045 1.00 84.75 90 ALA A N 1
ATOM 713 C CA . ALA A 1 90 ? -9.475 -2.986 -1.631 1.00 84.75 90 ALA A CA 1
ATOM 714 C C . ALA A 1 90 ? -9.026 -2.680 -3.068 1.00 84.75 90 ALA A C 1
ATOM 716 O O . ALA A 1 90 ? -7.896 -2.997 -3.429 1.00 84.75 90 ALA A O 1
ATOM 717 N N . ASP A 1 91 ? -9.866 -2.016 -3.863 1.00 87.88 91 ASP A N 1
ATOM 718 C CA . ASP A 1 91 ? -9.551 -1.591 -5.230 1.00 87.88 91 ASP A CA 1
ATOM 719 C C . ASP A 1 91 ? -8.385 -0.592 -5.253 1.00 87.88 91 ASP A C 1
ATOM 721 O O . ASP A 1 91 ? -7.446 -0.737 -6.036 1.00 87.88 91 ASP A O 1
ATOM 725 N N . ASN A 1 92 ? -8.389 0.393 -4.353 1.00 91.06 92 ASN A N 1
ATOM 726 C CA . ASN A 1 92 ? -7.329 1.389 -4.283 1.00 91.06 92 ASN A CA 1
ATOM 727 C C . ASN A 1 92 ? -6.048 0.818 -3.673 1.00 91.06 92 ASN A C 1
ATOM 729 O O . ASN A 1 92 ? -4.964 1.273 -4.052 1.00 91.06 92 ASN A O 1
ATOM 733 N N . VAL A 1 93 ? -6.143 -0.160 -2.765 1.00 90.56 93 VAL A N 1
ATOM 734 C CA . VAL A 1 93 ? -4.977 -0.932 -2.305 1.00 90.56 93 VAL A CA 1
ATOM 735 C C . VAL A 1 93 ? -4.393 -1.725 -3.472 1.00 90.56 93 VAL A C 1
ATOM 737 O O . VAL A 1 93 ? -3.226 -1.535 -3.803 1.00 90.56 93 VAL A O 1
ATOM 740 N N . GLY A 1 94 ? -5.198 -2.539 -4.157 1.00 90.31 94 GLY A N 1
ATOM 741 C CA . GLY A 1 94 ? -4.751 -3.319 -5.313 1.00 90.31 94 GLY A CA 1
ATOM 742 C C . GLY A 1 94 ? -4.090 -2.441 -6.372 1.00 90.31 94 GLY A C 1
ATOM 743 O O . GLY A 1 94 ? -2.966 -2.703 -6.801 1.00 90.31 94 GLY A O 1
ATOM 744 N N . LYS A 1 95 ? -4.726 -1.313 -6.702 1.00 90.31 95 LYS A N 1
ATOM 745 C CA . LYS A 1 95 ? -4.208 -0.356 -7.680 1.00 90.31 95 LYS A CA 1
ATOM 746 C C . LYS A 1 95 ? -2.853 0.229 -7.301 1.00 90.31 95 LYS A C 1
ATOM 748 O O . LYS A 1 95 ? -1.996 0.339 -8.171 1.00 90.31 95 LYS A O 1
ATOM 753 N N . ILE A 1 96 ? -2.630 0.608 -6.038 1.00 91.44 96 ILE A N 1
ATOM 754 C CA . ILE A 1 96 ? -1.333 1.180 -5.648 1.00 91.44 96 ILE A CA 1
ATOM 755 C C . ILE A 1 96 ? -0.213 0.134 -5.656 1.00 91.44 96 ILE A C 1
ATOM 757 O O . ILE A 1 96 ? 0.925 0.478 -5.968 1.00 91.44 96 ILE A O 1
ATOM 761 N N . ILE A 1 97 ? -0.528 -1.129 -5.343 1.00 90.31 97 ILE A N 1
ATOM 762 C CA . ILE A 1 97 ? 0.444 -2.225 -5.380 1.00 90.31 97 ILE A CA 1
ATOM 763 C C . ILE A 1 97 ? 0.840 -2.499 -6.829 1.00 90.31 97 ILE A C 1
ATOM 765 O O . ILE A 1 97 ? 2.027 -2.480 -7.151 1.00 90.31 97 ILE A O 1
ATOM 769 N N . MET A 1 98 ? -0.144 -2.648 -7.718 1.00 87.12 98 MET A N 1
ATOM 770 C CA . MET A 1 98 ? 0.096 -2.846 -9.149 1.00 87.12 98 MET A CA 1
ATOM 771 C C . MET A 1 98 ? 0.861 -1.670 -9.779 1.00 87.12 98 MET A C 1
ATOM 773 O O . MET A 1 98 ? 1.834 -1.882 -10.500 1.00 87.12 98 MET A O 1
ATOM 777 N N . ASP A 1 99 ? 0.489 -0.424 -9.465 1.00 86.50 99 ASP A N 1
ATOM 778 C CA . ASP A 1 99 ? 1.205 0.771 -9.937 1.00 86.50 99 ASP A CA 1
ATOM 779 C C . ASP A 1 99 ? 2.645 0.840 -9.392 1.00 86.50 99 ASP A C 1
ATOM 781 O O . ASP A 1 99 ? 3.563 1.246 -10.107 1.00 86.50 99 ASP A O 1
ATOM 785 N N . GLY A 1 100 ? 2.867 0.438 -8.136 1.00 85.44 100 GLY A N 1
ATOM 786 C CA . GLY A 1 100 ? 4.194 0.385 -7.518 1.00 85.44 100 GLY A CA 1
ATOM 787 C C . GLY A 1 100 ? 5.102 -0.666 -8.158 1.00 85.44 100 GLY A C 1
ATOM 788 O O . GLY A 1 100 ? 6.289 -0.410 -8.380 1.00 85.44 100 GLY A O 1
ATOM 789 N N . MET A 1 101 ? 4.526 -1.812 -8.523 1.00 80.81 101 MET A N 1
ATOM 790 C CA . MET A 1 101 ? 5.220 -2.887 -9.232 1.00 80.81 101 MET A CA 1
ATOM 791 C C . MET A 1 101 ? 5.446 -2.585 -10.715 1.00 80.81 101 MET A C 1
ATOM 793 O O . MET A 1 101 ? 6.320 -3.192 -11.328 1.00 80.81 101 MET A O 1
ATOM 797 N N . ASN A 1 102 ? 4.742 -1.605 -11.289 1.00 78.06 102 ASN A N 1
ATOM 798 C CA . ASN A 1 102 ? 5.019 -1.148 -12.643 1.00 78.06 102 ASN A CA 1
ATOM 799 C C . ASN A 1 102 ? 6.343 -0.346 -12.718 1.00 78.06 102 ASN A C 1
ATOM 801 O O . ASN A 1 102 ? 6.640 0.502 -11.860 1.00 78.06 102 ASN A O 1
ATOM 805 N N . PRO A 1 103 ? 7.151 -0.559 -13.773 1.00 63.62 103 PRO A N 1
ATOM 806 C CA . PRO A 1 103 ? 8.401 0.165 -13.972 1.00 63.62 103 PRO A CA 1
ATOM 807 C C . PRO A 1 103 ? 8.127 1.622 -14.393 1.00 63.62 103 PRO A C 1
ATOM 809 O O . PRO A 1 103 ? 7.712 1.885 -15.519 1.00 63.62 103 PRO A O 1
ATOM 812 N N . LYS A 1 104 ? 8.398 2.601 -13.513 1.00 59.56 104 LYS A N 1
ATOM 813 C CA . LYS A 1 104 ? 8.297 4.046 -13.846 1.00 59.56 104 LYS A CA 1
ATOM 814 C C . LYS A 1 104 ? 9.346 4.503 -14.865 1.00 59.56 104 LYS A C 1
ATOM 816 O O . LYS A 1 104 ? 9.113 5.426 -15.636 1.00 59.56 104 LYS A O 1
ATOM 821 N N . MET A 1 105 ? 10.505 3.855 -14.872 1.00 49.84 105 MET A N 1
ATOM 822 C CA . MET A 1 105 ? 11.566 4.056 -15.852 1.00 49.84 105 MET A CA 1
ATOM 823 C C . MET A 1 105 ? 11.918 2.677 -16.397 1.00 49.84 105 MET A C 1
ATOM 825 O O . MET A 1 105 ? 12.134 1.763 -15.608 1.00 49.84 105 MET A O 1
ATOM 829 N N . LYS A 1 106 ? 11.995 2.520 -17.723 1.00 51.31 106 LYS A N 1
ATOM 830 C CA . LYS A 1 106 ? 12.280 1.265 -18.459 1.00 51.31 106 LYS A CA 1
ATOM 831 C C . LYS A 1 106 ? 13.622 0.570 -18.105 1.00 51.31 106 LYS A C 1
ATOM 833 O O . LYS A 1 106 ? 14.111 -0.243 -18.880 1.00 51.31 106 LYS A O 1
ATOM 838 N N . ARG A 1 107 ? 14.267 0.928 -16.991 1.00 45.47 107 ARG A N 1
ATOM 839 C CA . ARG A 1 107 ? 15.612 0.500 -16.596 1.00 45.47 107 ARG A CA 1
ATOM 840 C C . ARG A 1 107 ? 15.636 -0.731 -15.691 1.00 45.47 107 ARG A C 1
ATOM 842 O O . ARG A 1 107 ? 16.639 -1.433 -15.724 1.00 45.47 107 ARG A O 1
ATOM 849 N N . ASP A 1 108 ? 14.578 -1.026 -14.932 1.00 56.41 108 ASP A N 1
ATOM 850 C CA . ASP A 1 108 ? 14.563 -2.217 -14.069 1.00 56.41 108 ASP A CA 1
ATOM 851 C C . ASP A 1 108 ? 13.710 -3.339 -14.667 1.00 56.41 108 ASP A C 1
ATOM 853 O O . ASP A 1 108 ? 12.487 -3.347 -14.544 1.00 56.41 108 ASP A O 1
ATOM 857 N N . LYS A 1 109 ? 14.376 -4.296 -15.326 1.00 57.72 109 LYS A N 1
ATOM 858 C CA . LYS A 1 109 ? 13.731 -5.469 -15.929 1.00 57.72 109 LYS A CA 1
ATOM 859 C C . LYS A 1 109 ? 13.158 -6.437 -14.889 1.00 57.72 109 LYS A C 1
ATOM 861 O O . LYS A 1 109 ? 12.378 -7.301 -15.261 1.00 57.72 109 LYS A O 1
ATOM 866 N N . ARG A 1 110 ? 13.494 -6.317 -13.600 1.00 63.53 110 ARG A N 1
ATOM 867 C CA . ARG A 1 110 ? 12.910 -7.180 -12.554 1.00 63.53 110 ARG A CA 1
ATOM 868 C C . ARG A 1 110 ? 11.434 -6.874 -12.320 1.00 63.53 110 ARG A C 1
ATOM 870 O O . ARG A 1 110 ? 10.699 -7.720 -11.832 1.00 63.53 110 ARG A O 1
ATOM 877 N N . LEU A 1 111 ? 11.002 -5.673 -12.697 1.00 57.75 111 LEU A N 1
ATOM 878 C CA . LEU A 1 111 ? 9.643 -5.192 -12.528 1.00 57.75 111 LEU A CA 1
ATOM 879 C C . LEU A 1 111 ? 8.981 -5.083 -13.897 1.00 57.75 111 LEU A C 1
ATOM 881 O O . LEU A 1 111 ? 9.179 -4.109 -14.620 1.00 57.75 111 LEU A O 1
ATOM 885 N N . HIS A 1 112 ? 8.219 -6.107 -14.264 1.00 58.81 112 HIS A N 1
ATOM 886 C CA . HIS A 1 112 ? 7.369 -6.083 -15.450 1.00 58.81 112 HIS A CA 1
ATOM 887 C C . HIS A 1 112 ? 5.908 -5.929 -15.051 1.00 58.81 112 HIS A C 1
ATOM 889 O O . HIS A 1 112 ? 5.531 -6.178 -13.906 1.00 58.81 112 HIS A O 1
ATOM 895 N N . LYS A 1 113 ? 5.108 -5.450 -16.009 1.00 53.81 113 LYS A N 1
ATOM 896 C CA . LYS A 1 113 ? 3.694 -5.137 -15.824 1.00 53.81 113 LYS A CA 1
ATOM 897 C C . LYS A 1 113 ? 2.979 -6.333 -15.203 1.00 53.81 113 LYS A C 1
ATOM 899 O O . LYS A 1 113 ? 2.768 -7.332 -15.881 1.00 53.81 113 LYS A O 1
ATOM 904 N N . MET A 1 114 ? 2.597 -6.214 -13.933 1.00 52.88 114 MET A N 1
ATOM 905 C CA . MET A 1 114 ? 1.680 -7.172 -13.334 1.00 52.88 114 MET A CA 1
ATOM 906 C C . MET A 1 114 ? 0.318 -6.955 -13.972 1.00 52.88 114 MET A C 1
ATOM 908 O O . MET A 1 114 ? -0.320 -5.920 -13.779 1.00 52.88 114 MET A O 1
ATOM 912 N N . VAL A 1 115 ? -0.090 -7.917 -14.788 1.00 51.53 115 VAL A N 1
ATOM 913 C CA . VAL A 1 115 ? -1.467 -8.024 -15.243 1.00 51.53 115 VAL A CA 1
ATOM 914 C C . VAL A 1 115 ? -2.138 -8.972 -14.267 1.00 51.53 115 VAL A C 1
ATOM 916 O O . VAL A 1 115 ? -1.891 -10.172 -14.315 1.00 51.53 115 VAL A O 1
ATOM 919 N N . GLU A 1 116 ? -2.954 -8.431 -13.363 1.00 46.53 116 GLU A N 1
ATOM 920 C CA . GLU A 1 116 ? -3.923 -9.248 -12.639 1.00 46.53 116 GLU A CA 1
ATOM 921 C C . GLU A 1 116 ? -4.931 -9.750 -13.677 1.00 46.53 116 GLU A C 1
ATOM 923 O O . GLU A 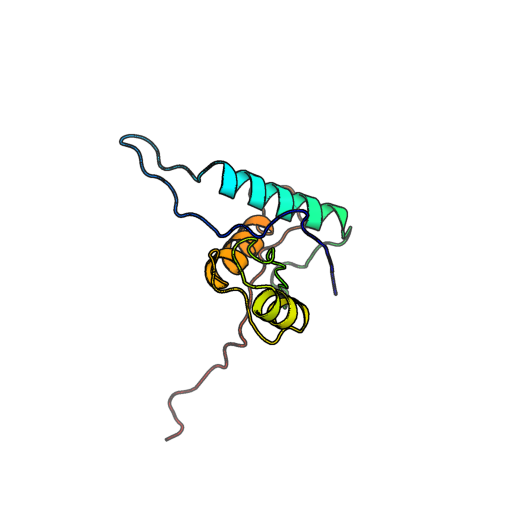1 116 ? -5.832 -9.027 -14.106 1.00 46.53 116 GLU A O 1
ATOM 928 N N . VAL A 1 117 ? -4.732 -10.973 -14.161 1.00 43.69 117 VAL A N 1
ATOM 929 C CA . VAL A 1 117 ? -5.737 -11.643 -14.977 1.00 43.69 117 VAL A CA 1
ATOM 930 C C . VAL A 1 117 ? -6.702 -12.300 -13.997 1.00 43.69 117 VAL A C 1
ATOM 932 O O . VAL A 1 117 ? -6.523 -13.456 -13.619 1.00 43.69 117 VAL A O 1
ATOM 935 N N . MET A 1 118 ? -7.773 -11.596 -13.609 1.00 42.47 118 MET A N 1
ATOM 936 C CA . MET A 1 118 ? -9.021 -12.325 -13.364 1.00 42.47 118 MET A CA 1
ATOM 937 C C . MET A 1 118 ? -9.248 -13.140 -14.632 1.00 42.47 118 MET A C 1
ATOM 939 O O . MET A 1 118 ? -9.299 -12.543 -15.705 1.00 42.47 118 MET A O 1
ATOM 943 N N . ARG A 1 119 ? -9.257 -14.475 -14.533 1.00 36.16 119 ARG A N 1
ATOM 944 C CA . ARG A 1 119 ? -9.348 -15.396 -15.676 1.00 36.16 119 ARG A CA 1
ATOM 945 C C . ARG A 1 119 ? -10.505 -14.968 -16.585 1.00 36.16 119 ARG A C 1
ATOM 947 O O . ARG A 1 119 ? -11.650 -15.326 -16.335 1.00 36.16 119 ARG A O 1
ATOM 954 N N . GLY A 1 120 ? -10.203 -14.173 -17.609 1.00 33.12 120 GLY A N 1
ATOM 955 C CA . GLY A 1 120 ? -11.159 -13.756 -18.619 1.00 33.12 120 GLY A CA 1
ATOM 956 C C . GLY 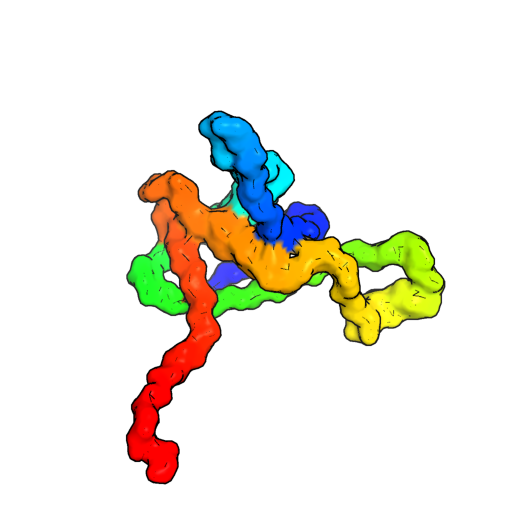A 1 120 ? -11.460 -14.987 -19.443 1.00 33.12 120 GLY A C 1
ATOM 957 O O . GLY A 1 120 ? -10.611 -15.445 -20.205 1.00 33.12 120 GLY A O 1
ATOM 958 N N . VAL A 1 121 ? -12.616 -15.594 -19.208 1.00 33.88 121 VAL A N 1
ATOM 959 C CA . VAL A 1 121 ? -13.070 -16.715 -20.023 1.00 33.88 121 VAL A CA 1
ATOM 960 C C . VAL A 1 121 ? -13.640 -16.107 -21.296 1.00 33.88 121 VAL A C 1
ATOM 962 O O . VAL A 1 121 ? -14.527 -15.260 -21.220 1.00 33.88 121 VAL A O 1
ATOM 965 N N . TYR A 1 122 ? -13.115 -16.495 -22.457 1.00 36.00 122 TYR A N 1
ATOM 966 C CA . TYR A 1 122 ? -13.782 -16.186 -23.717 1.00 36.00 122 TYR A CA 1
ATOM 967 C C . TYR A 1 122 ? -15.158 -16.860 -23.690 1.00 36.00 122 TYR A C 1
ATOM 969 O O . TYR A 1 122 ? -15.248 -18.069 -23.473 1.00 36.00 122 TYR A O 1
ATOM 977 N N . HIS A 1 123 ? -16.215 -16.073 -23.860 1.00 36.06 123 HIS A N 1
ATOM 978 C CA . HIS A 1 123 ? -17.575 -16.561 -24.046 1.00 36.06 123 HIS A CA 1
ATOM 979 C C . HIS A 1 123 ? -17.932 -16.293 -25.510 1.00 36.06 123 HIS A C 1
ATOM 981 O O . HIS A 1 123 ? -17.822 -15.156 -25.963 1.00 36.06 123 HIS A O 1
ATOM 987 N N . ASP A 1 124 ? -18.231 -17.347 -26.266 1.00 36.72 124 ASP A N 1
ATOM 988 C CA . ASP A 1 124 ? -18.778 -17.236 -27.619 1.00 36.72 124 ASP A CA 1
ATOM 989 C C . ASP A 1 124 ? -20.301 -17.153 -27.469 1.00 36.72 124 ASP A C 1
ATOM 991 O O . ASP A 1 124 ? -20.909 -18.053 -26.886 1.00 36.72 124 ASP A O 1
ATOM 995 N N . ASP A 1 125 ? -20.910 -16.073 -27.961 1.00 42.66 125 ASP A N 1
ATOM 996 C CA . ASP A 1 125 ? -22.333 -15.719 -27.804 1.00 42.66 125 ASP A CA 1
ATOM 997 C C . ASP A 1 125 ? -23.302 -16.676 -28.548 1.00 42.66 125 ASP A C 1
ATOM 999 O O . ASP A 1 125 ? -24.436 -16.318 -28.863 1.00 42.66 125 ASP A O 1
ATOM 1003 N N . LYS A 1 126 ? -22.875 -17.904 -28.871 1.00 40.81 126 LYS A N 1
ATOM 1004 C CA . LYS A 1 126 ? -23.611 -18.879 -29.698 1.00 40.81 126 LYS A CA 1
ATOM 1005 C C . LYS A 1 126 ? -24.113 -20.122 -28.958 1.00 40.81 126 LYS A C 1
ATOM 1007 O O . LYS A 1 126 ? -24.426 -21.121 -29.602 1.00 40.81 1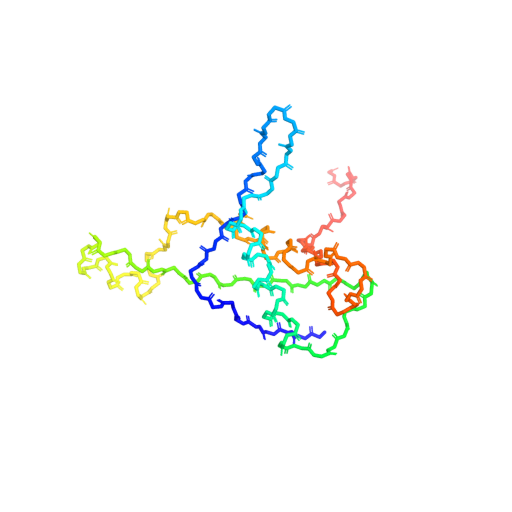26 LYS A O 1
ATOM 1012 N N . GLN A 1 127 ? -24.228 -20.085 -27.635 1.00 40.47 127 GLN A N 1
ATOM 1013 C CA . GLN A 1 127 ? -24.923 -21.132 -26.876 1.00 40.47 127 GLN A CA 1
ATOM 1014 C C . GLN A 1 127 ? -26.029 -20.531 -26.007 1.00 40.47 127 GLN A C 1
ATOM 1016 O O . GLN A 1 127 ? -25.848 -20.309 -24.812 1.00 40.47 127 GLN A O 1
ATOM 1021 N N . VAL A 1 128 ? -27.181 -20.293 -26.637 1.00 38.88 128 VAL A N 1
ATOM 1022 C CA . VAL A 1 128 ? -28.506 -20.305 -25.999 1.00 38.88 128 VAL A CA 1
ATOM 1023 C C . VAL A 1 128 ? -29.400 -21.209 -26.834 1.00 38.88 128 VAL A C 1
ATOM 1025 O O . VAL A 1 128 ? -29.347 -21.068 -28.077 1.00 38.88 128 VAL A O 1
#

Organism: NCBI:txid47770